Protein AF-A0AAV0FDB1-F1 (afdb_monomer)

Organism: NCBI:txid186058

pLDDT: mean 89.87, std 9.41, range [57.75, 97.31]

Solvent-accessible surface area (backbone atoms only — not comparable to full-atom values): 6106 Å² total; per-residue (Å²): 117,50,72,59,74,66,49,89,85,51,79,79,63,88,95,64,88,80,90,83,84,86,73,98,46,50,33,78,86,68,44,85,60,75,70,87,67,96,60,86,44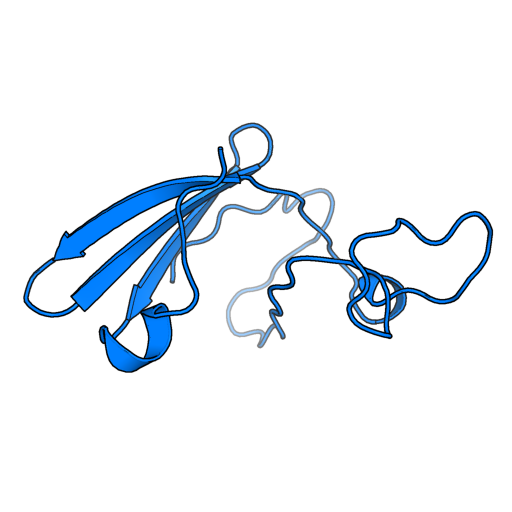,52,59,82,78,53,95,76,87,85,75,62,48,35,80,47,77,48,79,54,97,86,25,36,35,39,35,32,40,34,101,80,38,43,35,42,43,70,43,50,52,89,80,46,76,86,70,65,74,63,128

InterPro domains:
  IPR005570 DNA-directed RNA polymerases I, II, and III subunit RPABC3 [PF03870] (1-91)
  IPR005570 DNA-directed RNA polymerases I, II, and III subunit RPABC3 [PTHR10917] (1-91)
  IPR005570 DNA-directed RNA polymerases I, II, and III subunit RPABC3 [SM00658] (1-91)
  IPR012340 Nucleic acid-binding, OB-fold [G3DSA:2.40.50.140] (1-91)
  IPR012340 Nucleic acid-binding, OB-fold [SSF50249] (1-90)

Foldseek 3Di:
DDWDDPCVQPPDDPPDDDDDDDAPAQCPVNDNDHPDDDDHTVCVVDDDDFDWFFADWDDDPQWIWTWTDGPRIIDIDIGHVVVCVPDDGDD

Structure (mmCIF, N/CA/C/O backbone):
data_AF-A0AAV0FDB1-F1
#
_entry.id   AF-A0AAV0FDB1-F1
#
loop_
_atom_site.group_PDB
_atom_site.id
_atom_site.type_symbol
_atom_site.label_atom_id
_atom_site.label_alt_id
_atom_site.label_comp_id
_atom_site.label_asym_id
_atom_site.label_entity_id
_atom_site.label_seq_id
_atom_site.pdbx_PDB_ins_code
_atom_site.Cartn_x
_atom_site.Cartn_y
_atom_site.Cartn_z
_atom_site.occupancy
_atom_site.B_iso_or_equiv
_atom_site.auth_seq_id
_atom_site.auth_comp_id
_atom_site.auth_asym_id
_atom_site.auth_atom_id
_atom_site.pdbx_PDB_model_num
ATOM 1 N N . MET A 1 1 ? -10.561 -0.751 -0.547 1.00 91.12 1 MET A N 1
ATOM 2 C CA . MET A 1 1 ? -9.327 -0.008 -0.874 1.00 91.12 1 MET A CA 1
ATOM 3 C C . MET A 1 1 ? -9.546 0.637 -2.224 1.00 91.12 1 MET A C 1
ATOM 5 O O . MET A 1 1 ? -10.215 0.018 -3.040 1.00 91.12 1 MET A O 1
ATOM 9 N N . VAL A 1 2 ? -9.027 1.841 -2.429 1.00 96.44 2 VAL A N 1
ATOM 10 C CA . VAL A 1 2 ? -8.985 2.511 -3.737 1.00 96.44 2 VAL A CA 1
ATOM 11 C C . VAL A 1 2 ? -7.538 2.929 -3.968 1.00 96.44 2 VAL A C 1
ATOM 13 O O . VAL A 1 2 ? -6.926 3.442 -3.032 1.00 96.44 2 VAL A O 1
ATOM 16 N N . LEU A 1 3 ? -6.991 2.646 -5.147 1.00 96.00 3 LEU A N 1
ATOM 17 C CA . LEU A 1 3 ? -5.596 2.904 -5.492 1.00 96.00 3 LEU A CA 1
ATOM 18 C C . LEU A 1 3 ? -5.508 3.368 -6.946 1.00 96.00 3 LEU A C 1
ATOM 20 O O . LEU A 1 3 ? -5.997 2.662 -7.828 1.00 96.00 3 LEU A O 1
ATOM 24 N N . ASP A 1 4 ? -4.841 4.494 -7.166 1.00 97.19 4 ASP A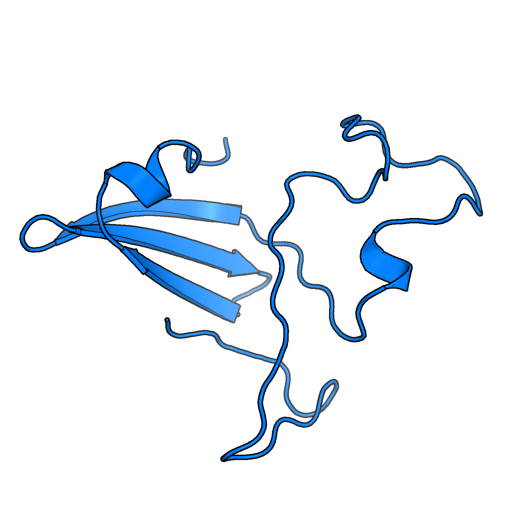 N 1
ATOM 25 C CA . ASP A 1 4 ? -4.419 4.928 -8.492 1.00 97.19 4 ASP A CA 1
ATOM 26 C C . ASP A 1 4 ? -3.093 4.251 -8.853 1.00 97.19 4 ASP A C 1
ATOM 28 O O . ASP A 1 4 ? -2.200 4.099 -8.015 1.00 97.19 4 ASP A O 1
ATOM 32 N N . ILE A 1 5 ? -2.966 3.833 -10.108 1.00 95.12 5 ILE A N 1
ATOM 33 C CA . ILE A 1 5 ? -1.785 3.151 -10.639 1.00 95.12 5 ILE A CA 1
ATOM 34 C C . ILE A 1 5 ? -1.438 3.728 -12.005 1.00 95.12 5 ILE A C 1
ATOM 36 O O . ILE A 1 5 ? -2.328 4.081 -12.780 1.00 95.12 5 ILE A O 1
ATOM 40 N N . ASN A 1 6 ? -0.149 3.767 -12.336 1.00 95.56 6 ASN A N 1
ATOM 41 C CA . ASN A 1 6 ? 0.260 4.012 -13.712 1.00 95.56 6 ASN A CA 1
ATOM 42 C C . ASN A 1 6 ? 0.090 2.718 -14.529 1.00 95.56 6 ASN A C 1
ATOM 44 O O . ASN A 1 6 ? 0.979 1.866 -14.554 1.00 95.56 6 ASN A O 1
ATOM 48 N N . SER A 1 7 ? -1.064 2.570 -15.182 1.00 94.25 7 SER A N 1
ATOM 49 C CA . SER A 1 7 ? -1.406 1.371 -15.954 1.00 94.25 7 SER A CA 1
ATOM 50 C C . SER A 1 7 ? -0.651 1.231 -17.277 1.00 94.25 7 SER A C 1
ATOM 52 O O . SER A 1 7 ? -0.667 0.149 -17.859 1.00 94.25 7 SER A O 1
ATOM 54 N N . GLU A 1 8 ? -0.005 2.295 -17.763 1.00 95.06 8 GLU A N 1
ATOM 55 C CA . GLU A 1 8 ? 0.872 2.217 -18.938 1.00 95.06 8 GLU A CA 1
ATOM 56 C C . GLU A 1 8 ? 2.181 1.498 -18.588 1.00 95.06 8 GLU A C 1
ATOM 58 O O . GLU A 1 8 ? 2.664 0.681 -19.369 1.00 95.06 8 GLU A O 1
ATOM 63 N N . LEU A 1 9 ? 2.718 1.751 -17.387 1.00 95.06 9 LEU A N 1
ATOM 64 C CA . LEU A 1 9 ? 3.915 1.077 -16.873 1.00 95.06 9 LEU A CA 1
ATOM 65 C C . LEU A 1 9 ? 3.612 -0.305 -16.284 1.00 95.06 9 LEU A C 1
ATOM 67 O O . LEU A 1 9 ? 4.408 -1.227 -16.443 1.00 95.06 9 LEU A O 1
ATOM 71 N N . TYR A 1 10 ? 2.477 -0.450 -15.594 1.00 95.44 10 TYR A N 1
ATOM 72 C CA . TYR A 1 10 ? 2.058 -1.706 -14.972 1.00 95.44 10 TYR A CA 1
ATOM 73 C C . TYR A 1 10 ? 0.616 -2.057 -15.367 1.00 95.44 10 TYR A C 1
ATOM 75 O O . TYR A 1 10 ? -0.332 -1.638 -14.694 1.00 95.44 10 TYR A O 1
ATOM 83 N N . PRO A 1 11 ? 0.422 -2.811 -16.466 1.00 95.75 11 PRO A N 1
ATOM 84 C CA . PRO A 1 11 ? -0.906 -3.158 -16.955 1.00 95.75 11 PRO A CA 1
ATOM 85 C C . PRO A 1 11 ? -1.683 -4.008 -15.948 1.00 95.75 11 PRO A C 1
ATOM 87 O O . PRO A 1 11 ? -1.298 -5.133 -15.632 1.00 95.75 11 PRO A O 1
ATOM 90 N N . VAL A 1 12 ? -2.824 -3.492 -15.493 1.00 94.00 12 VAL A N 1
ATOM 91 C CA . VAL A 1 12 ? -3.722 -4.189 -14.565 1.00 94.00 12 VAL A CA 1
ATOM 92 C C . VAL A 1 12 ? -4.995 -4.623 -15.278 1.00 94.00 12 VAL A C 1
ATOM 94 O O . VAL A 1 12 ? -5.589 -3.877 -16.057 1.00 94.00 12 VAL A O 1
ATOM 97 N N . LYS A 1 13 ? -5.426 -5.854 -15.003 1.00 95.12 13 LYS A N 1
ATOM 98 C CA . LYS A 1 13 ? -6.584 -6.498 -15.612 1.00 95.12 13 LYS A CA 1
ATOM 99 C C . LYS A 1 13 ? -7.681 -6.703 -14.584 1.00 95.12 13 LYS A C 1
ATOM 101 O O . LYS A 1 13 ? -7.458 -7.007 -13.413 1.00 95.12 13 LYS A O 1
ATOM 106 N N . THR A 1 14 ? -8.916 -6.573 -15.052 1.00 94.81 14 THR A N 1
ATOM 107 C CA . THR A 1 14 ? -10.076 -6.907 -14.226 1.00 94.81 14 THR A CA 1
ATOM 108 C C . THR A 1 14 ? -10.086 -8.403 -13.899 1.00 94.81 14 THR A C 1
ATOM 110 O O . THR A 1 14 ? -9.699 -9.228 -14.724 1.00 94.81 14 THR A O 1
ATOM 113 N N . LYS A 1 15 ? -10.560 -8.749 -12.693 1.00 94.88 15 LYS A N 1
ATOM 114 C CA . LYS A 1 15 ? -10.660 -10.126 -12.161 1.00 94.88 15 LYS A CA 1
ATOM 115 C C . LYS A 1 15 ? -9.327 -10.836 -11.876 1.00 94.88 15 LYS A C 1
ATOM 117 O O . LYS A 1 15 ? -9.350 -12.006 -11.504 1.00 94.88 15 LYS A O 1
ATOM 122 N N . GLU A 1 16 ? -8.197 -10.149 -11.993 1.00 95.94 16 GLU A N 1
ATOM 123 C CA . GLU A 1 16 ? -6.899 -10.663 -11.558 1.00 95.94 16 GLU A CA 1
ATOM 124 C C . GLU A 1 16 ? -6.645 -10.338 -10.075 1.00 95.94 16 GLU A C 1
ATOM 126 O O . GLU A 1 16 ? -7.167 -9.360 -9.530 1.00 95.94 16 GLU A O 1
ATOM 131 N N . VAL A 1 17 ? -5.879 -11.198 -9.399 1.00 94.88 17 VAL A N 1
ATOM 132 C CA . VAL A 1 17 ? -5.545 -11.044 -7.980 1.00 94.88 17 VAL A CA 1
ATOM 133 C C . VAL A 1 17 ? -4.120 -10.531 -7.862 1.00 94.88 17 VAL A C 1
ATOM 135 O O . VAL A 1 17 ? -3.173 -11.225 -8.218 1.00 94.88 17 VAL A O 1
ATOM 138 N N . TYR A 1 18 ? -3.972 -9.342 -7.287 1.00 94.81 18 TYR A N 1
ATOM 139 C CA . TYR A 1 18 ? -2.673 -8.717 -7.064 1.00 94.81 18 TYR A CA 1
ATOM 140 C C . TYR A 1 18 ? -2.269 -8.811 -5.600 1.00 94.81 18 TYR A C 1
ATOM 142 O O . TYR A 1 18 ? -3.070 -8.577 -4.688 1.00 94.81 18 TYR A O 1
ATOM 150 N N . ARG A 1 19 ? -0.991 -9.113 -5.362 1.00 95.00 19 ARG A N 1
ATOM 151 C CA . ARG A 1 19 ? -0.408 -9.074 -4.023 1.00 95.00 19 ARG A CA 1
ATOM 152 C C . ARG A 1 19 ? 0.163 -7.687 -3.755 1.00 95.00 19 ARG A C 1
ATOM 154 O O . ARG A 1 19 ? 1.179 -7.312 -4.324 1.00 95.00 19 ARG A O 1
ATOM 161 N N . MET A 1 20 ? -0.441 -6.973 -2.812 1.00 93.19 20 MET A N 1
ATOM 162 C CA . MET A 1 20 ? 0.055 -5.680 -2.343 1.00 93.19 20 MET A CA 1
ATOM 163 C C . MET A 1 20 ? 0.714 -5.818 -0.969 1.00 93.19 20 MET A C 1
ATOM 165 O O . MET A 1 20 ? 0.164 -6.449 -0.065 1.00 93.19 20 MET A O 1
ATOM 169 N N . VAL A 1 21 ? 1.875 -5.186 -0.795 1.00 93.06 21 VAL A N 1
ATOM 170 C CA . VAL A 1 21 ? 2.544 -5.038 0.502 1.00 93.06 21 VAL A CA 1
ATOM 171 C C . VAL A 1 21 ? 2.904 -3.576 0.714 1.00 93.06 21 VAL A C 1
ATOM 173 O O . VAL A 1 21 ? 3.311 -2.882 -0.210 1.00 93.06 21 VAL A O 1
ATOM 176 N N . ARG A 1 22 ? 2.762 -3.113 1.958 1.00 90.25 22 ARG A N 1
ATOM 177 C CA . ARG A 1 22 ? 3.220 -1.794 2.395 1.00 90.25 22 ARG A CA 1
ATOM 178 C C . ARG A 1 22 ? 4.340 -1.969 3.409 1.00 90.25 22 ARG A C 1
ATOM 180 O O . ARG A 1 22 ? 4.178 -2.724 4.367 1.00 90.25 22 ARG A O 1
ATOM 187 N N . SER A 1 23 ? 5.429 -1.233 3.232 1.00 91.12 23 SER A N 1
ATOM 188 C CA . SER A 1 23 ? 6.561 -1.202 4.157 1.00 91.12 23 SER A CA 1
ATOM 189 C C . SER A 1 23 ? 7.023 0.235 4.388 1.00 91.12 23 SER A C 1
ATOM 191 O O . SER A 1 23 ? 6.769 1.099 3.555 1.00 91.12 23 SER A O 1
ATOM 193 N N . LYS A 1 24 ? 7.686 0.484 5.523 1.00 89.12 24 LYS A N 1
ATOM 194 C CA . LYS A 1 24 ? 8.375 1.757 5.808 1.00 89.12 24 LYS A CA 1
ATOM 195 C C . LYS A 1 24 ? 9.803 1.800 5.254 1.00 89.12 24 LYS A C 1
ATOM 197 O O . LYS A 1 24 ? 10.398 2.863 5.195 1.00 89.12 24 LYS A O 1
ATOM 202 N N . THR A 1 25 ? 10.358 0.644 4.898 1.00 89.31 25 THR A N 1
ATOM 203 C CA . THR A 1 25 ? 11.724 0.492 4.383 1.00 89.31 25 THR A CA 1
ATOM 204 C C . THR A 1 25 ? 11.788 -0.649 3.371 1.00 89.31 25 THR A C 1
ATOM 206 O O . THR A 1 25 ? 10.986 -1.587 3.423 1.00 89.31 25 THR A O 1
ATOM 209 N N . LEU A 1 26 ? 12.747 -0.570 2.450 1.00 89.75 26 LEU A N 1
ATOM 210 C CA . LEU A 1 26 ? 13.070 -1.642 1.509 1.00 89.75 26 LEU A CA 1
ATOM 211 C C . LEU A 1 26 ? 14.148 -2.594 2.040 1.00 89.75 26 LEU A C 1
ATOM 213 O O . LEU A 1 26 ? 14.365 -3.648 1.439 1.00 89.75 26 LEU A O 1
ATOM 217 N N . ALA A 1 27 ? 14.811 -2.253 3.147 1.00 88.75 27 ALA A N 1
ATOM 218 C CA . ALA A 1 27 ? 15.792 -3.126 3.772 1.00 88.75 27 ALA A CA 1
ATOM 219 C C . ALA A 1 27 ? 15.103 -4.381 4.336 1.00 88.75 27 ALA A C 1
ATOM 221 O O . ALA A 1 27 ? 14.086 -4.298 5.030 1.00 88.75 27 ALA A O 1
ATOM 222 N N . LEU A 1 28 ? 15.646 -5.561 4.022 1.00 87.44 28 LEU A N 1
ATOM 223 C CA . LEU A 1 28 ? 15.057 -6.846 4.421 1.00 87.44 28 LEU A CA 1
ATOM 224 C C . LEU A 1 28 ? 15.115 -7.088 5.936 1.00 87.44 28 LEU A C 1
ATOM 226 O O . LEU A 1 28 ? 14.296 -7.837 6.465 1.00 87.44 28 LEU A O 1
ATOM 230 N N . ASP A 1 29 ? 16.065 -6.452 6.617 1.00 85.62 29 ASP A N 1
ATOM 231 C CA . ASP A 1 29 ? 16.234 -6.482 8.071 1.00 85.62 29 ASP A CA 1
ATOM 232 C C . ASP A 1 29 ? 15.331 -5.475 8.806 1.00 85.62 29 ASP A C 1
ATOM 234 O O . ASP A 1 29 ? 15.279 -5.469 10.035 1.00 85.62 29 ASP A O 1
ATOM 238 N N . GLY A 1 30 ? 14.595 -4.634 8.070 1.00 83.12 30 GLY A N 1
ATOM 239 C CA . GLY A 1 30 ? 13.732 -3.603 8.637 1.00 83.12 30 GLY A CA 1
ATOM 240 C C . GLY A 1 30 ? 14.465 -2.339 9.092 1.00 83.12 30 GLY A C 1
ATOM 241 O O . GLY 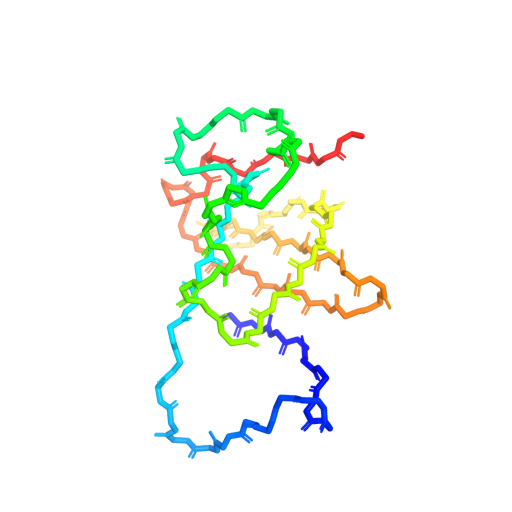A 1 30 ? 13.828 -1.469 9.690 1.00 83.12 30 GLY A O 1
ATOM 242 N N . SER A 1 31 ? 15.763 -2.202 8.806 1.00 83.69 31 SER A N 1
ATOM 243 C CA . SER A 1 31 ? 16.513 -0.976 9.086 1.00 83.69 31 SER A CA 1
ATOM 244 C C . SER A 1 31 ? 16.037 0.188 8.206 1.00 83.69 31 SER A C 1
ATOM 246 O O . SER A 1 31 ? 15.559 0.007 7.087 1.00 83.69 31 SER A O 1
ATOM 248 N N . THR A 1 32 ? 16.134 1.418 8.711 1.00 75.62 32 THR A N 1
ATOM 249 C CA . THR A 1 32 ? 15.791 2.636 7.948 1.00 75.62 32 THR A CA 1
ATOM 250 C C . THR A 1 32 ? 16.904 3.074 7.002 1.00 75.62 32 THR A C 1
ATOM 252 O O . THR A 1 32 ? 16.715 3.997 6.217 1.00 75.62 32 THR A O 1
ATOM 255 N N . ASN A 1 33 ? 18.069 2.436 7.088 1.00 68.75 33 ASN A N 1
ATOM 256 C CA . ASN A 1 33 ? 19.189 2.741 6.221 1.00 68.75 33 ASN A CA 1
ATOM 257 C C . ASN A 1 33 ? 18.900 2.156 4.843 1.00 68.75 33 ASN A C 1
ATOM 259 O O . ASN A 1 33 ? 18.611 0.967 4.704 1.00 68.75 33 ASN A O 1
ATOM 263 N N . HIS A 1 34 ? 18.986 2.992 3.814 1.00 62.66 34 HIS A N 1
ATOM 264 C CA . HIS A 1 34 ? 18.969 2.482 2.455 1.00 62.66 34 HIS A CA 1
ATOM 265 C C . HIS A 1 34 ? 20.192 1.576 2.273 1.00 62.66 34 HIS A C 1
ATOM 267 O O . HIS A 1 34 ? 21.301 2.004 2.610 1.00 62.66 34 HIS A O 1
ATOM 273 N N . PRO A 1 35 ? 20.025 0.338 1.778 1.00 59.84 35 PRO A N 1
ATOM 274 C CA . PRO A 1 35 ? 21.166 -0.513 1.493 1.00 59.84 35 PRO A CA 1
ATOM 275 C C . PRO A 1 35 ? 22.073 0.209 0.492 1.00 59.84 35 PRO A C 1
ATOM 277 O O . PRO A 1 35 ? 21.675 0.506 -0.632 1.00 59.84 35 PRO A O 1
ATOM 280 N N . GLN A 1 36 ? 23.285 0.547 0.922 1.00 59.34 36 GLN A N 1
ATOM 281 C CA . GLN A 1 36 ? 24.292 1.151 0.061 1.00 59.34 36 GLN A CA 1
ATOM 282 C C . GLN A 1 36 ? 24.882 0.028 -0.811 1.00 59.34 36 GLN A C 1
ATOM 284 O O . GLN A 1 36 ? 25.595 -0.837 -0.309 1.00 59.34 36 GLN A O 1
ATOM 289 N N . GLY A 1 37 ? 24.550 0.002 -2.107 1.00 63.09 37 GLY A N 1
ATOM 290 C CA . GLY A 1 37 ? 25.070 -0.974 -3.082 1.00 63.09 37 GLY A CA 1
ATOM 291 C C . GLY A 1 37 ? 24.045 -2.001 -3.598 1.00 63.09 37 GLY A C 1
ATOM 292 O O . GLY A 1 37 ? 22.845 -1.860 -3.388 1.00 63.09 37 GLY A O 1
ATOM 293 N N . GLN A 1 38 ? 24.522 -3.045 -4.293 1.00 60.28 38 GLN A N 1
ATOM 294 C CA . GLN A 1 38 ? 23.714 -4.140 -4.877 1.00 60.28 38 GLN A CA 1
ATOM 295 C C . GLN A 1 38 ? 23.241 -5.174 -3.832 1.00 60.28 38 GLN A C 1
ATOM 297 O O . GLN A 1 38 ? 23.360 -6.385 -4.028 1.00 60.28 38 GLN A O 1
ATOM 302 N N . MET A 1 39 ? 22.737 -4.730 -2.682 1.00 70.56 39 MET A N 1
ATOM 303 C CA . MET A 1 39 ? 22.183 -5.652 -1.691 1.00 70.56 39 MET A CA 1
ATOM 304 C C . MET A 1 39 ? 20.713 -5.934 -2.016 1.00 70.56 39 MET A C 1
ATOM 306 O O . MET A 1 39 ? 19.952 -5.007 -2.288 1.00 70.56 39 MET A O 1
ATOM 310 N N . LYS A 1 40 ? 20.317 -7.215 -1.983 1.00 83.81 40 LYS A N 1
ATOM 311 C CA . LYS A 1 40 ? 18.930 -7.632 -2.237 1.00 83.81 40 LYS A CA 1
ATOM 312 C C . LYS A 1 40 ? 17.958 -6.847 -1.359 1.00 83.81 40 LYS A C 1
ATOM 314 O O . LYS A 1 40 ? 18.161 -6.740 -0.148 1.00 83.81 40 LYS A O 1
ATOM 319 N N . SER A 1 41 ? 16.885 -6.361 -1.963 1.00 89.19 41 SER A N 1
ATOM 320 C CA . SER A 1 41 ? 15.891 -5.509 -1.320 1.00 89.19 41 SER A CA 1
ATOM 321 C C . SER A 1 41 ? 14.514 -6.176 -1.276 1.00 89.19 41 SER A C 1
ATOM 323 O O . SER A 1 41 ? 14.251 -7.182 -1.937 1.00 89.19 41 SER A O 1
ATOM 325 N N . LEU A 1 42 ? 13.597 -5.615 -0.484 1.00 90.62 42 LEU A N 1
ATOM 326 C CA . LEU A 1 42 ? 12.191 -6.017 -0.523 1.00 90.62 42 LEU A CA 1
ATOM 327 C C . LEU A 1 42 ? 11.566 -5.753 -1.901 1.00 90.62 42 LEU A C 1
ATOM 329 O O . LEU A 1 42 ? 10.679 -6.506 -2.298 1.00 90.62 42 LEU A O 1
ATOM 333 N N . ALA A 1 43 ? 12.033 -4.724 -2.617 1.00 91.12 43 ALA A N 1
ATOM 334 C CA . ALA A 1 43 ? 11.512 -4.355 -3.929 1.00 91.12 43 ALA A CA 1
ATOM 335 C C . ALA A 1 43 ? 11.743 -5.452 -4.974 1.00 91.12 43 ALA A C 1
ATOM 337 O O . ALA A 1 43 ? 10.869 -5.678 -5.799 1.00 91.12 43 ALA A O 1
ATOM 338 N N . ASP A 1 44 ? 12.829 -6.222 -4.859 1.00 91.75 44 ASP A N 1
ATOM 339 C CA . ASP A 1 44 ?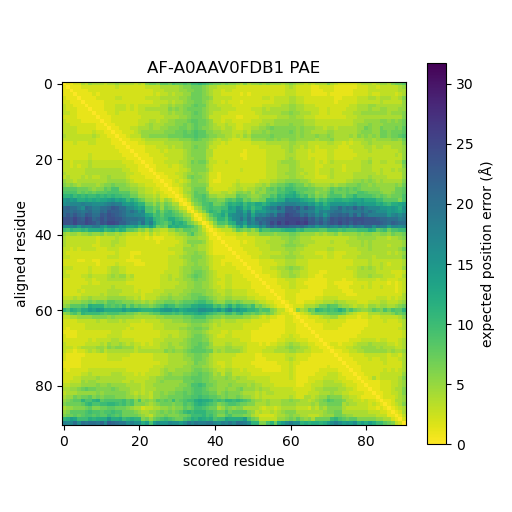 13.165 -7.311 -5.790 1.00 91.75 44 ASP A CA 1
ATOM 340 C C .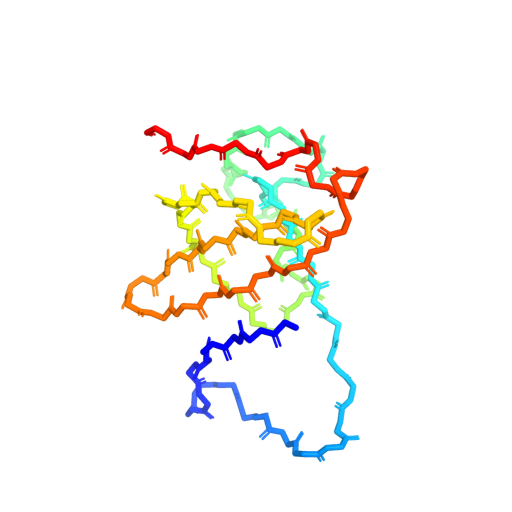 ASP A 1 44 ? 12.106 -8.436 -5.820 1.00 91.75 44 ASP A C 1
ATOM 342 O O . ASP A 1 44 ? 12.154 -9.322 -6.671 1.00 91.75 44 ASP A O 1
ATOM 346 N N . LYS A 1 45 ? 11.163 -8.446 -4.864 1.00 94.19 45 LYS A N 1
ATOM 347 C CA . LYS A 1 45 ? 10.067 -9.425 -4.766 1.00 94.19 45 LYS A CA 1
ATOM 348 C C . LYS A 1 45 ? 8.755 -8.948 -5.395 1.00 94.19 45 LYS A C 1
ATOM 350 O O . LYS A 1 45 ? 7.774 -9.691 -5.337 1.00 94.19 45 LYS A O 1
ATOM 355 N N . PHE A 1 46 ? 8.703 -7.723 -5.913 1.00 95.38 46 PHE A N 1
ATOM 356 C CA . PHE A 1 46 ? 7.490 -7.108 -6.448 1.00 95.38 46 PHE A CA 1
ATOM 357 C C . PHE A 1 46 ? 7.777 -6.426 -7.785 1.00 95.38 46 PHE A C 1
ATOM 359 O O . PHE A 1 46 ? 8.876 -5.952 -8.040 1.00 95.38 46 PHE A O 1
ATOM 366 N N . GLU A 1 47 ? 6.761 -6.371 -8.636 1.00 94.81 47 GLU A N 1
ATOM 367 C CA . GLU A 1 47 ? 6.885 -5.858 -10.006 1.00 94.81 47 GLU A CA 1
ATOM 368 C C . GLU A 1 47 ? 6.651 -4.348 -10.091 1.00 94.81 47 GLU A C 1
ATOM 370 O O . GLU A 1 47 ? 7.132 -3.687 -11.006 1.00 94.81 47 GLU A O 1
ATOM 375 N N . TYR A 1 48 ? 5.910 -3.797 -9.130 1.00 94.81 48 TYR A N 1
ATOM 376 C CA . TYR A 1 48 ? 5.536 -2.393 -9.098 1.00 94.81 48 TYR A CA 1
ATOM 377 C C . TYR A 1 48 ? 5.747 -1.825 -7.701 1.00 94.81 48 TYR A C 1
ATOM 379 O O . TYR A 1 48 ? 5.240 -2.359 -6.710 1.00 94.81 48 TYR A O 1
ATOM 387 N N . ILE A 1 49 ? 6.505 -0.734 -7.630 1.00 94.19 49 ILE A N 1
ATOM 388 C CA . ILE A 1 49 ? 6.887 -0.070 -6.387 1.00 94.19 49 ILE A CA 1
ATOM 389 C C . ILE A 1 49 ? 6.472 1.391 -6.480 1.00 94.19 49 ILE A C 1
ATOM 391 O O . ILE A 1 49 ? 6.788 2.071 -7.450 1.00 94.19 49 ILE A O 1
ATOM 395 N N . MET A 1 50 ? 5.805 1.878 -5.437 1.00 93.56 50 MET A N 1
ATOM 396 C CA . MET A 1 50 ? 5.513 3.296 -5.253 1.00 93.56 50 MET A CA 1
ATOM 397 C C . MET A 1 50 ? 6.024 3.747 -3.894 1.00 93.56 50 MET A C 1
ATOM 399 O O . MET A 1 50 ? 5.898 3.028 -2.899 1.00 93.56 50 MET A O 1
ATOM 403 N N . HIS A 1 51 ? 6.559 4.962 -3.854 1.00 93.56 51 HIS A N 1
ATOM 404 C CA . HIS A 1 51 ? 6.927 5.640 -2.623 1.00 93.56 51 HIS A CA 1
ATOM 405 C C . HIS A 1 51 ? 5.963 6.801 -2.396 1.00 93.56 51 HIS A C 1
ATOM 407 O O . HIS A 1 51 ? 5.849 7.688 -3.240 1.00 93.56 51 HIS A O 1
ATOM 413 N N . GLY A 1 52 ? 5.247 6.786 -1.275 1.00 93.44 52 GLY A N 1
ATOM 414 C CA . GLY A 1 52 ? 4.226 7.783 -0.989 1.00 93.44 52 GLY A CA 1
ATOM 415 C C . GLY A 1 52 ? 4.190 8.177 0.475 1.00 93.44 52 GLY A C 1
ATOM 416 O O . GLY A 1 52 ? 4.595 7.407 1.345 1.00 93.44 52 GLY A O 1
ATOM 417 N N . LEU A 1 53 ? 3.672 9.376 0.718 1.00 94.81 53 LEU A N 1
ATOM 418 C CA . LEU A 1 53 ? 3.550 9.978 2.039 1.00 94.81 53 LEU A CA 1
ATOM 419 C C . LEU A 1 53 ? 2.125 9.828 2.553 1.00 94.81 53 LEU A C 1
ATOM 421 O O . LEU A 1 53 ? 1.157 10.158 1.858 1.00 94.81 53 LEU A O 1
ATOM 425 N N . LEU A 1 54 ? 1.992 9.348 3.785 1.00 95.38 54 LEU A N 1
ATOM 426 C CA . LEU A 1 54 ? 0.737 9.372 4.512 1.00 95.38 54 LEU A CA 1
ATOM 427 C C . LEU A 1 54 ? 0.461 10.797 4.981 1.00 95.38 54 LEU A C 1
ATOM 429 O O . LEU A 1 54 ? 1.046 11.264 5.955 1.00 95.38 54 LEU A O 1
ATOM 433 N N . TYR A 1 55 ? -0.489 11.456 4.322 1.00 95.50 55 TYR A N 1
ATOM 434 C CA . TYR A 1 55 ? -0.786 12.871 4.552 1.00 95.50 55 TYR A CA 1
ATOM 435 C C . TYR A 1 55 ? -2.113 13.114 5.285 1.00 95.50 55 TYR A C 1
ATOM 437 O O . TYR A 1 55 ? -2.406 14.242 5.679 1.00 95.50 55 TYR A O 1
ATOM 445 N N . LYS A 1 56 ? -2.949 12.082 5.467 1.00 95.25 56 LYS A N 1
ATOM 446 C CA . LYS A 1 56 ? -4.206 12.211 6.216 1.00 95.25 56 LYS A CA 1
ATOM 447 C C . LYS A 1 56 ? -4.630 10.900 6.864 1.00 95.25 56 LYS A C 1
ATOM 449 O O . LYS A 1 56 ? -4.661 9.851 6.221 1.00 95.25 56 LYS A O 1
ATOM 454 N N . VAL A 1 57 ? -5.047 10.999 8.124 1.00 95.38 57 VAL A N 1
ATOM 455 C CA . VAL A 1 57 ? -5.790 9.970 8.861 1.00 95.38 57 VAL A CA 1
ATOM 456 C C . VAL A 1 57 ? -7.135 10.577 9.258 1.00 95.38 57 VAL A C 1
ATOM 458 O O . VAL A 1 57 ? -7.178 11.698 9.753 1.00 95.38 57 VAL A O 1
ATOM 461 N N . ALA A 1 58 ? -8.230 9.868 9.008 1.00 94.56 58 ALA A N 1
ATOM 462 C CA . ALA A 1 58 ? -9.584 10.291 9.347 1.00 94.56 58 ALA A CA 1
ATOM 463 C C . ALA A 1 58 ? -10.369 9.136 9.976 1.00 94.56 58 ALA A C 1
ATOM 465 O O . ALA A 1 58 ? -10.060 7.966 9.746 1.00 94.56 58 ALA A O 1
ATOM 466 N N . GLU A 1 59 ? -11.410 9.466 10.732 1.00 93.88 59 GLU A N 1
ATOM 467 C CA . GLU A 1 59 ? -12.361 8.496 11.271 1.00 93.88 59 GLU A CA 1
ATOM 468 C C . GLU A 1 59 ? -13.693 8.610 10.519 1.00 93.88 59 GLU A C 1
ATOM 470 O O . GLU A 1 59 ? -14.260 9.692 10.397 1.00 93.88 59 GLU A O 1
ATOM 475 N N . GLU A 1 60 ? -14.187 7.491 9.988 1.00 91.31 60 GLU A N 1
ATOM 476 C CA . GLU A 1 60 ? -15.459 7.394 9.263 1.00 91.31 60 GLU A CA 1
ATOM 477 C C . GLU A 1 60 ? -16.261 6.220 9.846 1.00 91.31 60 GLU A C 1
ATOM 479 O O . GLU A 1 60 ? -15.865 5.065 9.690 1.00 91.31 60 GLU A O 1
ATOM 484 N N . SER A 1 61 ? -17.385 6.491 10.522 1.00 85.31 61 SER A N 1
ATOM 485 C CA . SER A 1 61 ? -18.347 5.470 10.991 1.00 85.31 61 SER A CA 1
ATOM 486 C C . SER A 1 61 ? -17.692 4.250 11.668 1.00 85.31 61 SER A C 1
ATOM 488 O O . SER A 1 61 ? -17.871 3.108 11.239 1.00 85.31 61 SER A O 1
ATOM 490 N N . SER A 1 62 ? -16.886 4.500 12.707 1.00 90.12 62 SER A N 1
ATOM 491 C CA . SER A 1 62 ? -16.139 3.481 13.474 1.00 90.12 62 SER A CA 1
ATOM 492 C C . SER A 1 62 ? -15.008 2.771 12.712 1.00 90.12 62 SER A C 1
ATOM 494 O O . SER A 1 62 ? -14.457 1.776 13.193 1.00 90.12 62 SER A O 1
ATOM 496 N N . LYS A 1 63 ? -14.627 3.274 11.536 1.00 94.31 63 LYS A N 1
ATOM 497 C CA . LYS A 1 63 ? -13.442 2.851 10.785 1.00 94.31 63 LYS A CA 1
ATOM 498 C C . LYS A 1 63 ? -12.422 3.977 10.738 1.00 94.31 63 LYS A C 1
ATOM 500 O O . LYS A 1 63 ? -12.763 5.152 10.796 1.00 94.31 63 LYS A O 1
ATOM 505 N N . VAL A 1 64 ? -11.164 3.594 10.579 1.00 96.12 64 VAL A N 1
ATOM 506 C CA . VAL A 1 64 ? -10.068 4.518 10.301 1.00 96.12 64 VAL A CA 1
ATOM 507 C C . VAL A 1 64 ? -9.774 4.476 8.810 1.00 96.12 64 VAL A C 1
ATOM 509 O O . VAL A 1 64 ? -9.681 3.400 8.205 1.00 96.12 64 VAL A O 1
ATOM 512 N N . VAL A 1 65 ? -9.630 5.659 8.229 1.00 96.75 65 VAL A N 1
ATOM 513 C CA . VAL A 1 65 ? -9.309 5.884 6.827 1.00 96.75 65 VAL A CA 1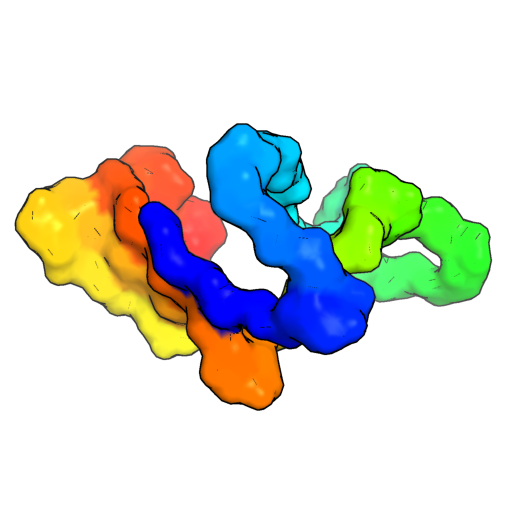
ATOM 514 C C . VAL A 1 65 ? -7.974 6.596 6.738 1.00 96.75 65 VAL A C 1
ATOM 516 O O . VAL A 1 65 ? -7.778 7.637 7.356 1.00 96.75 65 VAL A O 1
ATOM 519 N N . VAL A 1 66 ? -7.061 6.044 5.950 1.00 96.00 66 VAL A N 1
ATOM 520 C CA . VAL A 1 66 ? -5.760 6.653 5.676 1.00 96.00 66 VAL A CA 1
ATOM 521 C C . VAL A 1 66 ? -5.649 6.985 4.199 1.00 96.00 66 VAL A C 1
ATOM 523 O O . VAL A 1 66 ? -6.123 6.222 3.349 1.00 96.00 66 VAL A O 1
ATOM 526 N N . TY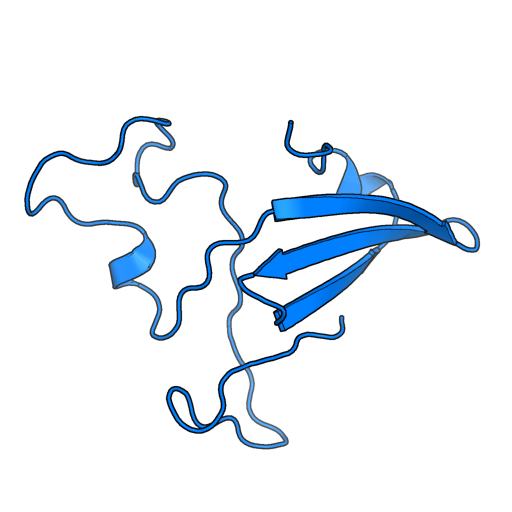R A 1 67 ? -5.017 8.120 3.926 1.00 96.81 67 TYR A N 1
ATOM 527 C CA . TYR A 1 67 ? -4.734 8.608 2.586 1.00 96.81 67 TYR A CA 1
ATOM 528 C C . TYR A 1 67 ? -3.223 8.739 2.411 1.00 96.81 67 TYR A C 1
ATOM 530 O O . TYR A 1 67 ? -2.540 9.340 3.247 1.00 96.81 67 TYR A O 1
ATOM 538 N N . ILE A 1 68 ? -2.714 8.136 1.341 1.00 96.56 68 ILE A N 1
ATOM 539 C CA . ILE A 1 68 ? -1.301 8.144 0.963 1.00 96.56 68 ILE A CA 1
ATOM 540 C C . ILE A 1 68 ? -1.207 8.692 -0.460 1.00 96.56 68 ILE A C 1
ATOM 542 O O . ILE A 1 68 ? -2.005 8.300 -1.308 1.00 96.56 68 ILE A O 1
ATOM 546 N N . SER A 1 69 ? -0.246 9.582 -0.706 1.00 96.38 69 SER A N 1
ATOM 547 C CA . SER A 1 69 ? -0.021 10.207 -2.013 1.00 96.38 69 SER A CA 1
ATOM 548 C C . SER A 1 69 ? 1.387 9.906 -2.523 1.00 96.38 69 SER A C 1
ATOM 550 O O . SER A 1 69 ? 2.348 10.017 -1.761 1.00 96.38 69 SER A O 1
ATOM 552 N N . SER A 1 70 ? 1.511 9.545 -3.799 1.00 94.38 70 SER A N 1
ATOM 553 C CA . SER A 1 70 ? 2.777 9.343 -4.513 1.00 94.38 70 SER A CA 1
ATOM 554 C C . SER A 1 70 ? 2.719 10.116 -5.825 1.00 94.38 70 SER A C 1
ATOM 556 O O . SER A 1 70 ? 1.994 9.725 -6.733 1.00 94.38 70 SER A O 1
ATOM 558 N N . GLU A 1 71 ? 3.397 11.264 -5.890 1.00 92.19 71 GLU A N 1
ATOM 559 C CA . GLU A 1 71 ? 3.458 12.108 -7.100 1.00 92.19 71 GLU A CA 1
ATOM 560 C C . GLU A 1 71 ? 2.079 12.427 -7.726 1.00 92.19 71 GLU A C 1
ATOM 562 O O . GLU A 1 71 ? 1.938 12.579 -8.934 1.00 92.19 71 GLU A O 1
ATOM 567 N N . GLY A 1 72 ? 1.037 12.529 -6.893 1.00 93.31 72 GLY A N 1
ATOM 568 C CA . GLY A 1 72 ? -0.345 12.780 -7.317 1.00 93.31 72 GLY A CA 1
ATOM 569 C C . GLY A 1 72 ? -1.246 11.541 -7.315 1.00 93.31 72 GLY A C 1
ATOM 570 O O . GLY A 1 72 ? -2.445 11.691 -7.084 1.00 93.31 72 GLY A O 1
ATOM 571 N N . LEU A 1 73 ? -0.691 10.333 -7.451 1.00 96.06 73 LEU A N 1
ATOM 572 C CA . LEU A 1 73 ? -1.436 9.073 -7.340 1.00 96.06 73 LEU A CA 1
ATOM 573 C C . LEU A 1 73 ? -1.886 8.836 -5.896 1.00 96.06 73 LEU A C 1
ATOM 575 O O . LEU A 1 73 ? -1.086 8.955 -4.962 1.00 96.06 73 LEU A O 1
ATOM 579 N N . GLN A 1 74 ? -3.160 8.492 -5.704 1.00 97.31 74 GLN A N 1
ATOM 580 C CA . GLN A 1 74 ? -3.758 8.335 -4.382 1.00 97.31 74 GLN A CA 1
ATOM 581 C C . GLN A 1 74 ? -3.950 6.871 -3.986 1.00 97.31 74 GLN A C 1
ATOM 583 O O . GLN A 1 74 ? -4.313 6.007 -4.780 1.00 97.31 74 GLN A O 1
ATOM 588 N N . LEU A 1 75 ? -3.817 6.613 -2.688 1.00 96.75 75 LEU A N 1
ATOM 589 C CA . LEU A 1 75 ? -4.249 5.384 -2.035 1.00 96.75 75 LEU A CA 1
ATOM 590 C C . LEU A 1 75 ? -5.158 5.725 -0.854 1.00 96.75 75 LEU A C 1
ATOM 592 O O . LEU A 1 75 ? -4.720 6.342 0.116 1.00 96.75 75 LEU A O 1
ATOM 596 N N . LYS A 1 76 ? -6.407 5.245 -0.899 1.00 96.38 76 LYS A N 1
ATOM 597 C CA . LYS A 1 76 ? -7.358 5.252 0.223 1.00 96.38 76 LYS A CA 1
ATOM 598 C C . LYS A 1 76 ? -7.508 3.843 0.795 1.00 96.38 76 LYS A C 1
ATOM 600 O O . LYS A 1 76 ? -8.044 2.929 0.150 1.00 96.38 76 LYS A O 1
ATOM 605 N N . LEU A 1 77 ? -7.120 3.673 2.057 1.00 95.06 77 LEU A N 1
ATOM 606 C CA . LEU A 1 77 ? -7.314 2.434 2.813 1.00 95.06 77 LEU A CA 1
ATOM 607 C C . LEU A 1 77 ? -8.264 2.693 3.990 1.00 95.06 77 LEU A C 1
ATOM 609 O O . LEU A 1 77 ? -8.045 3.600 4.780 1.00 95.06 77 LEU A O 1
ATOM 613 N N . CYS A 1 78 ? -9.315 1.881 4.113 1.00 95.06 78 CYS A N 1
ATOM 614 C CA . CYS A 1 78 ? -10.322 1.976 5.172 1.00 95.06 78 CYS A CA 1
ATOM 615 C C . CYS A 1 78 ? -10.419 0.625 5.890 1.00 95.06 78 CYS A C 1
ATOM 617 O O . CYS A 1 78 ? -10.591 -0.409 5.240 1.00 95.06 78 CYS A O 1
ATOM 619 N N . SER A 1 79 ? -10.270 0.612 7.214 1.00 94.94 79 SER A N 1
ATOM 620 C CA . SER A 1 79 ? -10.341 -0.609 8.026 1.00 94.94 79 SER A CA 1
ATOM 621 C C . SER A 1 79 ? -10.690 -0.299 9.482 1.00 94.94 79 SER A C 1
ATOM 623 O O . SER A 1 79 ? -10.756 0.856 9.892 1.00 94.94 79 SER A O 1
ATOM 625 N N . ALA A 1 80 ? -10.913 -1.343 10.278 1.00 94.50 80 ALA A N 1
ATOM 626 C CA . ALA A 1 80 ? -11.135 -1.207 11.711 1.00 94.50 80 ALA A CA 1
ATOM 627 C C . ALA A 1 80 ? -9.889 -0.618 12.414 1.00 94.50 80 ALA A C 1
ATOM 629 O O . ALA A 1 80 ? -8.766 -0.954 12.019 1.00 94.50 80 ALA A O 1
ATOM 630 N N . PRO A 1 81 ? -10.052 0.165 13.499 1.00 92.81 81 PRO A N 1
ATOM 631 C CA . PRO A 1 81 ? -8.941 0.801 14.218 1.00 92.81 81 PRO A CA 1
ATOM 632 C C . PRO A 1 81 ? -7.815 -0.167 14.613 1.00 92.81 81 PRO A C 1
ATOM 634 O O . PRO A 1 81 ? -6.634 0.143 14.456 1.00 92.81 81 PRO A O 1
ATOM 637 N N . LYS A 1 82 ? -8.168 -1.398 15.014 1.00 92.25 82 LYS A N 1
ATOM 638 C CA . LYS A 1 82 ? -7.211 -2.464 15.361 1.00 92.25 82 LYS A CA 1
ATOM 639 C C . LYS A 1 82 ? -6.198 -2.781 14.255 1.00 92.25 82 LYS A C 1
ATOM 641 O O . LYS A 1 82 ? -5.071 -3.149 14.558 1.00 92.25 82 LYS A O 1
ATOM 646 N N . ASN A 1 83 ? -6.560 -2.600 12.986 1.00 89.06 83 ASN A N 1
ATOM 647 C CA . ASN A 1 83 ? -5.670 -2.841 11.847 1.00 89.06 83 ASN A CA 1
ATOM 648 C C . ASN A 1 83 ? -4.854 -1.596 11.464 1.00 89.06 83 ASN A C 1
ATOM 650 O O . ASN A 1 83 ? -3.888 -1.702 10.711 1.00 89.06 83 ASN A O 1
ATOM 654 N N . MET A 1 84 ? -5.234 -0.424 11.979 1.00 89.62 84 MET A N 1
ATOM 655 C CA . MET A 1 84 ? -4.694 0.873 11.569 1.00 89.62 84 MET A CA 1
ATOM 656 C C . MET A 1 84 ? -3.754 1.511 12.601 1.00 89.62 84 MET A C 1
ATOM 658 O O . MET A 1 84 ? -3.135 2.526 12.308 1.00 89.62 84 MET A O 1
ATOM 662 N N . HIS A 1 85 ? -3.550 0.884 13.765 1.00 85.31 85 HIS A N 1
ATOM 663 C CA . HIS A 1 85 ? -2.705 1.401 14.856 1.00 85.31 85 HIS A CA 1
ATOM 664 C C . HIS A 1 85 ? -1.243 1.722 14.467 1.00 85.31 85 HIS A C 1
ATOM 666 O O . HIS A 1 85 ? -0.565 2.466 15.171 1.00 85.31 85 HIS A O 1
ATOM 672 N N . LYS A 1 86 ? -0.731 1.165 13.358 1.00 85.12 86 LYS A N 1
ATOM 673 C CA . LYS A 1 86 ? 0.641 1.404 12.863 1.00 85.12 86 LYS A CA 1
ATOM 674 C C . LYS A 1 86 ? 0.760 2.585 11.893 1.00 85.12 86 LYS A C 1
ATOM 676 O O . LYS A 1 86 ? 1.873 2.903 11.468 1.00 85.12 86 LYS A O 1
ATOM 681 N N . PHE A 1 87 ? -0.355 3.182 11.480 1.00 87.38 87 PHE A N 1
ATOM 682 C CA . PHE A 1 87 ? -0.367 4.316 10.563 1.00 87.38 87 PHE A CA 1
ATOM 683 C C . PHE A 1 87 ? -0.233 5.606 11.372 1.00 87.38 87 PHE A C 1
ATOM 685 O O . PHE A 1 87 ? -1.025 5.873 12.271 1.00 87.38 87 PHE A O 1
ATOM 692 N N . LYS A 1 88 ? 0.805 6.380 11.067 1.00 87.00 88 LYS A N 1
ATOM 693 C CA . LYS A 1 88 ? 1.061 7.703 11.634 1.00 87.00 88 LYS A CA 1
ATOM 694 C C . LYS A 1 88 ? 1.279 8.653 10.468 1.00 87.00 88 LYS A C 1
ATOM 696 O O . LYS A 1 88 ? 1.737 8.196 9.424 1.00 87.00 88 LYS A O 1
ATOM 701 N N . LEU A 1 89 ? 0.912 9.917 10.655 1.00 89.25 89 LEU A N 1
ATOM 702 C CA . LEU A 1 89 ? 1.219 10.965 9.691 1.00 89.25 89 LEU A CA 1
ATOM 703 C C . LEU A 1 89 ? 2.729 10.993 9.469 1.00 89.25 89 LEU A C 1
ATOM 705 O O . LEU A 1 89 ? 3.481 10.958 10.449 1.00 89.25 89 LEU A O 1
ATOM 709 N N . ASP A 1 90 ? 3.142 11.008 8.209 1.00 81.00 90 ASP A N 1
ATOM 710 C CA . ASP A 1 90 ? 4.541 11.247 7.886 1.00 81.00 90 ASP A CA 1
ATOM 711 C C . ASP A 1 90 ? 4.800 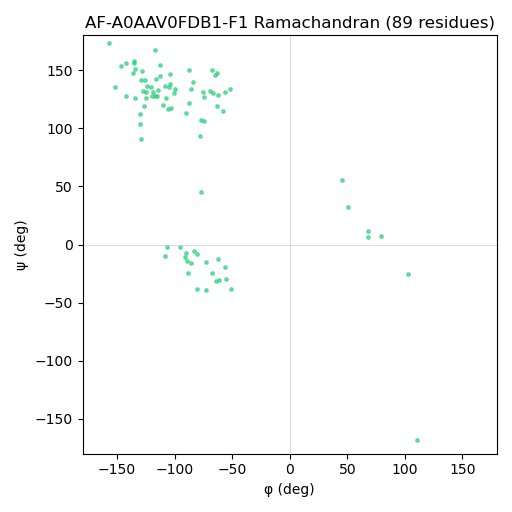12.753 8.079 1.00 81.00 90 ASP A C 1
ATOM 713 O O . ASP A 1 90 ? 3.974 13.580 7.681 1.00 81.00 90 ASP A O 1
ATOM 717 N N . GLN A 1 91 ? 5.874 13.089 8.802 1.00 57.75 91 GLN A N 1
ATOM 718 C CA . GLN A 1 91 ? 6.322 14.467 9.045 1.00 57.75 91 GLN A CA 1
ATOM 719 C C . GLN A 1 91 ? 7.343 14.887 7.997 1.00 57.75 91 GLN A C 1
ATOM 721 O O . GLN A 1 91 ? 8.185 14.031 7.642 1.00 57.75 91 GLN A O 1
#

Mean predicted aligned error: 4.92 Å

Nearest PDB structures (foldseek):
  7z1o-assembly1_H  TM=7.861E-01  e=4.369E-04  Saccharomyces cerevisiae W303
  8umh-assembly1_H  TM=6.700E-01  e=1.464E-02  Saccharomyces cerevisiae
  7ur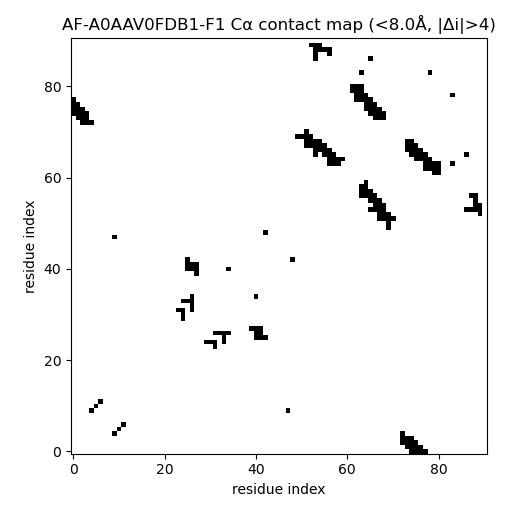8-assembly1_A  TM=8.130E-01  e=2.131E-01  synthetic construct
  1fr3-assembly1_A  TM=7.572E-01  e=1.783E-01  Sporomusa ovata
  3b6y-assembly2_B  TM=6.425E-01  e=1.063E+00  Homo sapiens

Radius of gyration: 14.81 Å; Cα contacts (8 Å, |Δi|>4): 109; chains: 1; bounding box: 43×26×34 Å

Sequence (91 aa):
MVLDINSELYPVKTKEVYRMVRSKTLALDGSTNHPQGQMKSLADKFEYIMHGLLYKVAEESSKVVVYISSEGLQLKLCSAPKNMHKFKLDQ

Secondary structure (DSSP, 8-state):
-EE---TTTS---TT--------S-S-TT--SS---SS---SGGG-S-----EEEEEEEETTEEEEEEEETTEEEEEEE-HHHHTT-----